Protein AF-A0A5B7GLJ3-F1 (afdb_monomer_lite)

Sequence (122 aa):
MVPILTSTVIECQRAGLKNSSFSFAAMLMRPETRGQIDERYKKKIEAIVRKPQKSEEEEKRSPCPFCSTAIEETSLECAQCQSSLPYCIATALQCVGNLCLPVRILWCNTKYNWRDFVIEML

InterPro domains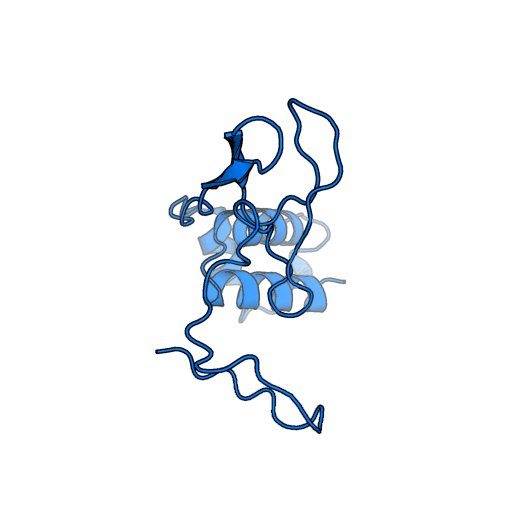:
  IPR040379 WD repeat-containing protein 19/dyf-2 [PTHR14920] (2-98)

Organism: Portunus trituberculatus (NCBI:txid210409)

Structure (mmCIF, N/CA/C/O backbone):
data_AF-A0A5B7GLJ3-F1
#
_entry.id   AF-A0A5B7GLJ3-F1
#
loop_
_atom_site.group_PDB
_atom_site.id
_atom_site.type_symbol
_atom_site.label_atom_id
_atom_site.label_alt_id
_atom_site.label_comp_id
_atom_site.label_asym_id
_atom_site.label_entity_id
_atom_site.label_seq_id
_atom_site.pdbx_PDB_ins_code
_atom_site.Cartn_x
_atom_site.Cartn_y
_atom_site.Cartn_z
_atom_site.occupancy
_atom_site.B_iso_or_equiv
_atom_site.auth_seq_id
_atom_site.auth_comp_id
_atom_site.auth_asym_id
_atom_site.auth_atom_id
_atom_site.pdbx_PDB_model_num
ATOM 1 N N . MET A 1 1 ? -12.412 11.212 8.488 1.00 77.50 1 MET A N 1
ATOM 2 C CA . MET A 1 1 ? -11.196 10.533 7.972 1.00 77.50 1 MET A CA 1
ATOM 3 C C . MET A 1 1 ? -11.108 9.060 8.382 1.00 77.50 1 MET A C 1
ATOM 5 O O . MET A 1 1 ? -10.838 8.239 7.518 1.00 77.50 1 MET A O 1
ATOM 9 N N . VAL A 1 2 ? -11.392 8.697 9.641 1.00 87.31 2 VAL A N 1
ATOM 10 C CA . VAL A 1 2 ? -11.381 7.301 10.145 1.00 87.31 2 VAL A CA 1
ATOM 11 C C . VAL A 1 2 ? -12.151 6.273 9.286 1.00 87.31 2 VAL A C 1
ATOM 13 O O . VAL A 1 2 ? -11.573 5.222 9.000 1.00 87.31 2 VAL A O 1
ATOM 16 N N . PRO A 1 3 ? -13.389 6.528 8.806 1.00 88.31 3 PRO A N 1
ATOM 17 C CA . PRO A 1 3 ? -14.104 5.544 7.983 1.00 88.31 3 PRO A CA 1
ATOM 18 C C . PRO A 1 3 ? -13.425 5.279 6.631 1.00 88.31 3 PRO A C 1
ATOM 20 O O . PRO A 1 3 ? -13.393 4.135 6.187 1.00 88.31 3 PRO A O 1
ATOM 23 N N . ILE A 1 4 ? -12.814 6.303 6.022 1.00 92.38 4 ILE A N 1
ATOM 24 C CA . ILE A 1 4 ? -12.090 6.179 4.747 1.00 92.38 4 ILE A CA 1
ATOM 25 C C . ILE A 1 4 ? -10.876 5.270 4.941 1.00 92.38 4 ILE A C 1
ATOM 27 O O . ILE A 1 4 ? -10.760 4.254 4.267 1.00 92.38 4 ILE A O 1
ATOM 31 N N . LEU A 1 5 ? -10.034 5.564 5.936 1.00 90.44 5 LEU A N 1
ATOM 32 C CA . LEU A 1 5 ? -8.860 4.743 6.243 1.00 90.44 5 LEU A CA 1
ATOM 33 C C . LEU A 1 5 ? -9.241 3.301 6.605 1.00 90.44 5 LEU A C 1
ATOM 35 O O . LEU A 1 5 ? -8.538 2.366 6.231 1.00 90.44 5 LEU A O 1
ATOM 39 N N . THR A 1 6 ? -10.368 3.105 7.294 1.00 91.25 6 THR A N 1
ATOM 40 C CA . THR A 1 6 ? -10.869 1.763 7.627 1.00 91.25 6 THR A CA 1
ATOM 41 C C . THR A 1 6 ? -11.231 0.988 6.360 1.00 91.25 6 THR A C 1
ATOM 43 O O . THR A 1 6 ? -10.822 -0.164 6.222 1.00 91.25 6 THR A O 1
ATOM 46 N N . SER A 1 7 ? -11.935 1.616 5.409 1.00 91.69 7 SER A N 1
ATOM 47 C CA . SER A 1 7 ? -12.198 0.997 4.104 1.00 91.69 7 SER A CA 1
ATOM 48 C C . SER A 1 7 ? -10.914 0.733 3.319 1.00 91.69 7 SER A C 1
ATOM 50 O O . SER A 1 7 ? -10.765 -0.354 2.775 1.00 91.69 7 SER A O 1
ATOM 52 N N . THR A 1 8 ? -9.944 1.653 3.344 1.00 93.19 8 THR A N 1
ATOM 53 C CA . THR A 1 8 ? -8.649 1.475 2.674 1.00 93.19 8 THR A CA 1
ATOM 54 C C . THR A 1 8 ? -7.909 0.251 3.203 1.00 93.19 8 THR A C 1
ATOM 56 O O . THR A 1 8 ? -7.471 -0.574 2.413 1.00 93.19 8 THR A O 1
ATOM 59 N N . VAL A 1 9 ? -7.822 0.071 4.526 1.00 92.56 9 VAL A N 1
ATOM 60 C CA . VAL A 1 9 ? -7.170 -1.110 5.123 1.00 92.56 9 VAL A CA 1
ATOM 61 C C . VAL A 1 9 ? -7.873 -2.404 4.705 1.00 92.56 9 VAL A C 1
ATOM 63 O O . VAL A 1 9 ? -7.210 -3.398 4.414 1.00 92.56 9 VAL A O 1
ATOM 66 N N . ILE A 1 10 ? -9.208 -2.403 4.646 1.00 91.31 10 ILE A N 1
ATOM 67 C CA . ILE A 1 10 ? -9.986 -3.574 4.218 1.00 91.31 10 ILE A CA 1
ATOM 68 C C . ILE A 1 10 ? -9.706 -3.908 2.750 1.00 91.31 10 ILE A C 1
ATOM 70 O O . ILE A 1 10 ? -9.455 -5.073 2.439 1.00 91.31 10 ILE A O 1
ATOM 74 N N . GLU A 1 11 ? -9.713 -2.912 1.865 1.00 92.50 11 GLU A N 1
ATOM 75 C CA . GLU A 1 11 ? -9.460 -3.121 0.438 1.00 92.50 11 GLU A CA 1
ATOM 76 C C . GLU A 1 11 ? -8.000 -3.498 0.157 1.00 92.50 11 GLU A C 1
ATOM 78 O O . GLU A 1 11 ? -7.759 -4.451 -0.578 1.00 92.50 11 GLU A O 1
ATOM 83 N N . CYS A 1 12 ? -7.018 -2.872 0.814 1.00 90.38 12 CYS A N 1
ATOM 84 C CA . CYS A 1 12 ? -5.612 -3.281 0.708 1.00 90.38 12 CYS A CA 1
ATOM 85 C C . CYS A 1 12 ? -5.411 -4.734 1.157 1.00 90.38 12 CYS A C 1
ATOM 87 O O . CYS A 1 12 ? -4.680 -5.488 0.518 1.00 90.38 12 CYS A O 1
ATOM 89 N N . GLN A 1 13 ? -6.095 -5.159 2.225 1.00 89.12 13 GLN A N 1
ATOM 90 C CA . GLN A 1 13 ? -6.030 -6.542 2.692 1.00 89.12 13 GLN A CA 1
ATOM 91 C C . GLN A 1 13 ? -6.651 -7.529 1.693 1.00 89.12 13 GLN A C 1
ATOM 93 O O . GLN A 1 13 ? -6.145 -8.641 1.553 1.00 89.12 13 GLN A O 1
ATOM 98 N N . ARG A 1 14 ? -7.734 -7.138 1.007 1.00 87.88 14 ARG A N 1
ATOM 99 C CA . ARG A 1 14 ? -8.373 -7.937 -0.054 1.00 87.88 14 ARG A CA 1
ATOM 100 C C . ARG A 1 14 ? -7.506 -8.027 -1.306 1.00 87.88 14 ARG A C 1
ATOM 102 O O . ARG A 1 14 ? -7.410 -9.102 -1.882 1.00 87.88 14 ARG A O 1
ATOM 109 N N . ALA A 1 15 ? -6.856 -6.927 -1.679 1.00 86.38 15 ALA A N 1
ATOM 110 C CA . ALA A 1 15 ? -5.963 -6.834 -2.831 1.00 86.38 15 ALA A CA 1
ATOM 111 C C . ALA A 1 15 ? -4.585 -7.486 -2.603 1.00 86.38 15 ALA A C 1
ATOM 113 O O . ALA A 1 15 ? -3.790 -7.567 -3.530 1.00 86.38 15 ALA A O 1
ATOM 114 N N . GLY A 1 16 ? -4.272 -7.931 -1.380 1.00 85.00 16 GLY A N 1
ATOM 115 C CA . GLY A 1 16 ? -2.978 -8.541 -1.057 1.00 85.00 16 GLY A CA 1
ATOM 116 C C . GLY A 1 16 ? -1.836 -7.547 -0.800 1.00 85.00 16 GLY A C 1
ATOM 117 O O . GLY A 1 16 ? -0.717 -7.982 -0.533 1.00 85.00 16 GLY A O 1
ATOM 118 N N . LEU A 1 17 ? -2.121 -6.240 -0.781 1.00 84.88 17 LEU A N 1
ATOM 119 C CA . LEU A 1 17 ? -1.181 -5.145 -0.493 1.00 84.88 17 LEU A CA 1
ATOM 120 C C . LEU A 1 17 ? -0.953 -4.994 1.024 1.00 84.88 17 LEU A C 1
ATOM 122 O O . LEU A 1 17 ? -1.467 -4.082 1.686 1.00 84.88 17 LEU A O 1
ATOM 126 N N . LYS A 1 18 ? -0.246 -5.959 1.617 1.00 87.38 18 LYS A N 1
ATOM 127 C CA . LYS A 1 18 ? -0.085 -6.117 3.074 1.00 87.38 18 LYS A CA 1
ATOM 128 C C . LYS A 1 18 ? 0.798 -5.050 3.742 1.00 87.38 18 LYS A C 1
ATOM 130 O O . LYS A 1 18 ? 0.502 -4.654 4.870 1.00 87.38 18 LYS A O 1
ATOM 135 N N . ASN A 1 19 ? 1.848 -4.566 3.088 1.00 87.31 19 ASN A N 1
ATOM 136 C CA . ASN A 1 19 ? 2.702 -3.473 3.558 1.00 87.31 19 ASN A CA 1
ATOM 137 C C . ASN A 1 19 ? 1.939 -2.143 3.531 1.00 87.31 19 ASN A C 1
ATOM 139 O O . ASN A 1 19 ? 1.961 -1.412 4.526 1.00 87.31 19 ASN A O 1
ATOM 143 N N . SER A 1 20 ? 1.202 -1.845 2.453 1.00 88.19 20 SER A N 1
ATOM 144 C CA . SER A 1 20 ? 0.342 -0.650 2.415 1.00 88.19 20 SER A CA 1
ATOM 145 C C . SER A 1 20 ? -0.742 -0.721 3.495 1.00 88.19 20 SER A C 1
ATOM 147 O O . SER A 1 20 ? -0.921 0.229 4.260 1.00 88.19 20 SER A O 1
ATOM 149 N N . SER A 1 21 ? -1.403 -1.879 3.625 1.00 91.12 21 SER A N 1
ATOM 150 C CA . SER A 1 21 ? -2.394 -2.156 4.676 1.00 91.12 21 SER A CA 1
ATOM 151 C C . SER A 1 21 ? -1.832 -1.894 6.078 1.00 91.12 21 SER A C 1
ATOM 153 O O . SER A 1 21 ? -2.471 -1.217 6.885 1.00 91.12 21 SER A O 1
ATOM 155 N N . PHE A 1 22 ? -0.605 -2.348 6.359 1.00 92.44 22 PHE A N 1
ATOM 156 C CA . PHE A 1 22 ? 0.069 -2.114 7.636 1.00 92.44 22 PHE A CA 1
ATOM 157 C C . PHE A 1 22 ? 0.300 -0.625 7.922 1.00 92.44 22 PHE A C 1
ATOM 159 O O . PHE A 1 22 ? 0.025 -0.176 9.034 1.00 92.44 22 PHE A O 1
ATOM 166 N N . SER A 1 23 ? 0.760 0.150 6.935 1.00 91.62 23 SER A N 1
ATOM 167 C CA . SER A 1 23 ? 1.007 1.590 7.099 1.00 91.62 23 SER A CA 1
ATOM 168 C C . SER A 1 23 ? -0.268 2.344 7.499 1.00 91.62 23 SER A C 1
ATOM 170 O O . SER A 1 23 ? -0.292 3.083 8.490 1.00 91.62 23 SER A O 1
ATOM 172 N N . PHE A 1 24 ? -1.375 2.087 6.793 1.00 92.56 24 PHE A N 1
ATOM 173 C CA . PHE A 1 24 ? -2.669 2.698 7.106 1.00 92.56 24 PHE A CA 1
ATOM 174 C C . PHE A 1 24 ? -3.253 2.187 8.431 1.00 92.56 24 PHE A C 1
ATOM 176 O O . PHE A 1 24 ? -3.797 2.971 9.213 1.00 92.56 24 PHE A O 1
ATOM 183 N N . ALA A 1 25 ? -3.093 0.898 8.737 1.00 92.81 25 ALA A N 1
ATOM 184 C CA . ALA A 1 25 ? -3.514 0.316 10.009 1.00 92.81 25 ALA A CA 1
ATOM 185 C C . ALA A 1 25 ? -2.747 0.921 11.199 1.00 92.81 25 ALA A C 1
ATOM 187 O O . ALA A 1 25 ? -3.348 1.239 12.226 1.00 92.81 25 ALA A O 1
ATOM 188 N N . ALA A 1 26 ? -1.441 1.159 11.058 1.00 92.00 26 ALA A N 1
ATOM 189 C CA . ALA A 1 26 ? -0.629 1.821 12.075 1.00 92.00 26 ALA A CA 1
ATOM 190 C C . ALA A 1 26 ? -1.077 3.275 12.312 1.00 92.00 26 ALA A C 1
ATOM 192 O O . ALA A 1 26 ? -1.097 3.736 13.453 1.00 92.00 26 ALA A O 1
ATOM 193 N N . MET A 1 27 ? -1.502 3.986 11.260 1.00 91.81 27 MET A N 1
ATOM 194 C CA . MET A 1 27 ? -2.076 5.332 11.378 1.00 91.81 27 MET A CA 1
ATOM 195 C C . MET A 1 27 ? -3.409 5.339 12.144 1.00 91.81 27 MET A C 1
ATOM 197 O O . MET A 1 27 ? -3.664 6.245 12.937 1.00 91.81 27 MET A O 1
ATOM 201 N N . LEU A 1 28 ? -4.245 4.318 11.946 1.00 91.94 28 LEU A N 1
ATOM 202 C CA . LEU A 1 28 ? -5.513 4.149 12.665 1.00 91.94 28 LEU A CA 1
ATOM 203 C C . LEU A 1 28 ? -5.330 3.769 14.142 1.00 91.94 28 LEU A C 1
ATOM 205 O O . LEU A 1 28 ? -6.174 4.091 14.971 1.00 91.94 28 LEU A O 1
ATOM 209 N N . MET A 1 29 ? -4.228 3.108 14.493 1.00 91.00 29 MET A N 1
ATOM 210 C CA . MET A 1 29 ? -3.953 2.674 15.869 1.00 91.00 29 MET A CA 1
ATOM 211 C C . MET A 1 29 ? -3.355 3.769 16.767 1.00 91.00 29 MET A C 1
ATOM 213 O O . MET A 1 29 ? -3.084 3.511 17.944 1.00 91.00 29 MET A O 1
ATOM 217 N N . ARG A 1 30 ? -3.181 4.988 16.241 1.00 91.25 30 ARG A N 1
ATOM 218 C CA . ARG A 1 30 ? -2.757 6.166 17.009 1.00 91.25 30 ARG A CA 1
ATOM 219 C C . ARG A 1 30 ? -3.789 6.529 18.084 1.00 91.25 30 ARG A C 1
ATOM 221 O O . ARG A 1 30 ? -4.985 6.302 17.887 1.00 91.25 30 ARG A O 1
ATOM 228 N N . PRO A 1 31 ? -3.363 7.108 19.220 1.00 88.75 31 PRO A N 1
ATOM 229 C CA . PRO A 1 31 ? -4.264 7.411 20.332 1.00 88.75 31 PRO A CA 1
ATOM 230 C C . PRO A 1 31 ? -5.407 8.362 19.944 1.00 88.75 31 PRO A C 1
ATOM 232 O O . PRO A 1 31 ? -6.497 8.232 20.492 1.00 88.75 31 PRO A O 1
ATOM 235 N N . GLU A 1 32 ? -5.204 9.255 18.967 1.00 90.06 32 GLU A N 1
ATOM 236 C CA . GLU A 1 32 ? -6.246 10.193 18.521 1.00 90.06 32 GLU A CA 1
ATOM 237 C C . GLU A 1 32 ? -7.399 9.508 17.760 1.00 90.06 32 GLU A C 1
ATOM 239 O O . GLU A 1 32 ? -8.558 9.923 17.847 1.00 90.06 32 GLU A O 1
ATOM 244 N N . THR A 1 33 ? -7.092 8.459 16.991 1.00 86.25 33 THR A N 1
ATOM 245 C CA . THR A 1 33 ? -8.017 7.827 16.034 1.00 86.25 33 THR A CA 1
ATOM 246 C C . THR A 1 33 ? -8.551 6.480 16.515 1.00 86.25 33 THR A C 1
ATOM 248 O O . THR A 1 33 ? -9.660 6.098 16.140 1.00 86.25 33 THR A O 1
ATOM 251 N N . ARG A 1 34 ? -7.834 5.789 17.408 1.00 86.56 34 ARG A N 1
ATOM 252 C CA . ARG A 1 34 ? -8.167 4.437 17.889 1.00 86.56 34 ARG A CA 1
ATOM 253 C C . ARG A 1 34 ? -9.547 4.314 18.544 1.00 86.56 34 ARG A C 1
ATOM 255 O O . ARG A 1 34 ? -10.171 3.259 18.447 1.00 86.56 34 ARG A O 1
ATOM 262 N N . GLY A 1 35 ? -10.021 5.363 19.220 1.00 88.19 35 GLY A N 1
ATOM 263 C CA . GLY A 1 35 ? -11.335 5.384 19.879 1.00 88.19 35 GLY A CA 1
ATOM 264 C C . GLY A 1 35 ? -12.521 5.548 18.923 1.00 88.19 35 GLY A C 1
ATOM 265 O O . GLY A 1 35 ? -13.647 5.241 19.291 1.00 88.19 35 GLY A O 1
ATOM 266 N N . GLN A 1 36 ? -12.270 6.002 17.695 1.00 89.25 36 GLN A N 1
ATOM 267 C CA . GLN A 1 36 ? -13.299 6.277 16.686 1.00 89.25 36 GLN A CA 1
ATOM 268 C C . GLN A 1 36 ? -13.533 5.085 15.741 1.00 89.25 36 GLN A C 1
ATOM 270 O O . GLN A 1 36 ? -14.363 5.161 14.836 1.00 89.25 36 GLN A O 1
ATOM 275 N N . ILE A 1 37 ? -12.774 3.997 15.911 1.00 90.56 37 ILE A N 1
ATOM 276 C CA . ILE A 1 37 ? -12.883 2.783 15.101 1.00 90.56 37 ILE A CA 1
ATOM 277 C C . ILE A 1 37 ? -13.977 1.896 15.687 1.00 90.56 37 ILE A C 1
ATOM 279 O O . ILE A 1 37 ? -13.949 1.568 16.873 1.00 90.56 37 ILE A O 1
ATOM 283 N N . ASP A 1 38 ? -14.887 1.446 14.829 1.00 89.50 38 ASP A N 1
ATOM 284 C CA . ASP A 1 38 ? -15.907 0.465 15.188 1.00 89.50 38 ASP A CA 1
ATOM 285 C C . ASP A 1 38 ? -15.266 -0.842 15.699 1.00 89.50 38 ASP A C 1
ATOM 287 O O . ASP A 1 38 ? -14.335 -1.399 15.097 1.00 89.50 38 ASP A O 1
ATOM 291 N N . GLU A 1 39 ? -15.790 -1.352 16.812 1.00 89.69 39 GLU A N 1
ATOM 292 C CA . GLU A 1 39 ? -15.329 -2.559 17.501 1.00 89.69 39 GLU A CA 1
ATOM 293 C C . GLU A 1 39 ? -15.254 -3.786 16.572 1.00 89.69 39 GLU A C 1
ATOM 295 O O . GLU A 1 39 ? -14.381 -4.647 16.734 1.00 89.69 39 GLU A O 1
ATOM 300 N N . ARG A 1 40 ? -16.114 -3.831 15.542 1.00 89.06 40 ARG A N 1
ATOM 301 C CA . ARG A 1 40 ? -16.145 -4.872 14.506 1.00 89.06 40 ARG A CA 1
ATOM 302 C C . ARG A 1 40 ? -14.832 -4.977 13.730 1.00 89.06 40 ARG A C 1
ATOM 304 O O . ARG A 1 40 ? -14.407 -6.084 13.389 1.00 89.06 40 ARG A O 1
ATOM 311 N N . TYR A 1 41 ? -14.205 -3.843 13.416 1.00 89.50 41 TYR A N 1
ATOM 312 C CA . TYR A 1 41 ? -12.979 -3.786 12.611 1.00 89.50 41 TYR A CA 1
ATOM 313 C C . TYR A 1 41 ? -11.730 -3.629 13.467 1.00 89.50 41 TYR A C 1
ATOM 315 O O . TYR A 1 41 ? -10.665 -4.103 13.071 1.00 89.50 41 TYR A O 1
ATOM 323 N N . LYS A 1 42 ? -11.873 -3.047 14.662 1.00 90.62 42 LYS A N 1
ATOM 324 C CA . LYS A 1 42 ? -10.787 -2.783 15.606 1.00 90.62 42 LYS A CA 1
ATOM 325 C C . LYS A 1 42 ? -9.882 -3.997 15.788 1.00 90.62 42 LYS A C 1
ATOM 327 O O . LYS A 1 42 ? -8.726 -3.934 15.389 1.00 90.62 42 LYS A O 1
ATOM 332 N N . LYS A 1 43 ? -10.419 -5.141 16.235 1.00 91.25 43 LYS A N 1
ATOM 333 C CA . LYS A 1 43 ? -9.640 -6.380 16.467 1.00 91.25 43 LYS A CA 1
ATOM 334 C C . LYS A 1 43 ? -8.857 -6.858 15.237 1.00 91.25 43 LYS A C 1
ATOM 336 O O . LYS A 1 43 ? -7.745 -7.361 15.380 1.00 91.25 43 LYS A O 1
ATOM 341 N N . LYS A 1 44 ? -9.423 -6.707 14.033 1.00 90.06 44 LYS A N 1
ATOM 342 C CA . LYS A 1 44 ? -8.756 -7.098 12.780 1.00 90.06 44 LYS A CA 1
ATOM 343 C C . LYS A 1 44 ? -7.582 -6.171 12.472 1.00 90.06 44 LYS A 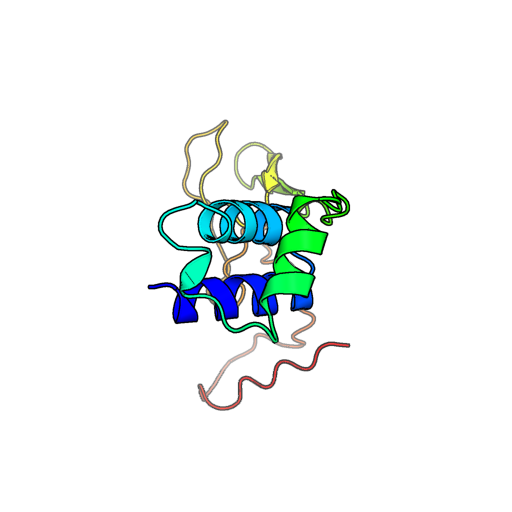C 1
ATOM 345 O O . LYS A 1 44 ? -6.507 -6.653 12.137 1.00 90.06 44 LYS A O 1
ATOM 350 N N . ILE A 1 45 ? -7.776 -4.866 12.642 1.00 92.25 45 ILE A N 1
ATOM 351 C CA . ILE A 1 45 ? -6.735 -3.852 12.440 1.00 92.25 45 ILE A CA 1
ATOM 352 C C . ILE A 1 45 ? -5.612 -4.029 13.474 1.00 92.25 45 ILE A C 1
ATOM 354 O O . ILE A 1 45 ? -4.441 -4.011 13.101 1.00 92.25 45 ILE A O 1
ATOM 358 N N . GLU A 1 46 ? -5.936 -4.305 14.746 1.00 91.81 46 GLU A N 1
ATOM 359 C CA . GLU A 1 46 ? -4.906 -4.569 15.766 1.00 91.81 46 GLU A CA 1
ATOM 360 C C . GLU A 1 46 ? -4.067 -5.807 15.417 1.00 91.81 46 GLU A C 1
ATOM 362 O O . GLU A 1 46 ? -2.848 -5.801 15.593 1.00 91.81 46 GLU A O 1
ATOM 367 N N . ALA A 1 47 ? -4.698 -6.859 14.885 1.00 91.00 47 ALA A N 1
ATOM 368 C CA . ALA A 1 47 ? -3.999 -8.068 14.461 1.00 91.00 47 ALA A CA 1
ATOM 369 C C . ALA A 1 47 ? -3.028 -7.808 13.295 1.00 91.00 47 ALA A C 1
ATOM 371 O O . ALA A 1 47 ? -1.919 -8.343 13.314 1.00 91.00 47 ALA A O 1
ATOM 372 N N . ILE A 1 48 ? -3.411 -6.963 12.327 1.00 89.81 48 ILE A N 1
ATOM 373 C CA . ILE A 1 48 ? -2.557 -6.564 11.192 1.00 89.81 48 ILE A CA 1
ATOM 374 C C . ILE A 1 48 ? -1.302 -5.838 11.692 1.00 89.81 48 ILE A C 1
ATOM 376 O O . ILE A 1 48 ? -0.193 -6.184 11.291 1.00 89.81 48 ILE A O 1
ATOM 380 N N . VAL A 1 49 ? -1.458 -4.876 12.609 1.00 90.69 49 VAL A N 1
ATOM 381 C CA . VAL A 1 49 ? -0.319 -4.119 13.160 1.00 90.69 49 VAL A CA 1
ATOM 382 C C . VAL A 1 49 ? 0.566 -4.998 14.045 1.00 90.69 49 VAL A C 1
ATOM 384 O O . VAL A 1 49 ? 1.788 -4.884 14.012 1.00 90.69 49 VAL A O 1
ATOM 387 N N . ARG A 1 50 ? -0.030 -5.904 14.829 1.00 89.44 50 ARG A N 1
ATOM 388 C CA . ARG A 1 50 ? 0.716 -6.792 15.732 1.00 89.44 50 ARG A CA 1
ATOM 389 C C . ARG A 1 50 ? 1.513 -7.863 14.986 1.00 89.44 50 ARG A C 1
ATOM 391 O O . ARG A 1 50 ? 2.571 -8.266 15.464 1.00 89.44 50 ARG A O 1
ATOM 398 N N . LYS A 1 51 ? 1.003 -8.359 13.856 1.00 87.31 51 LYS A N 1
ATOM 399 C CA . LYS A 1 51 ? 1.663 -9.387 13.044 1.00 87.31 51 LYS A CA 1
ATOM 400 C C . LYS A 1 51 ? 1.689 -8.961 11.571 1.00 87.31 51 LYS A C 1
ATOM 402 O O . LYS A 1 51 ? 0.893 -9.477 10.783 1.00 87.31 51 LYS A O 1
ATOM 407 N N . PRO A 1 52 ? 2.602 -8.047 11.194 1.00 80.44 52 PRO A N 1
ATOM 408 C CA . PRO A 1 52 ? 2.733 -7.614 9.812 1.00 80.44 52 PRO A CA 1
ATOM 409 C C . PRO A 1 52 ? 3.136 -8.799 8.932 1.00 80.44 52 PRO A C 1
ATOM 411 O O . PRO A 1 52 ? 4.114 -9.500 9.199 1.00 80.44 52 PRO A O 1
ATOM 414 N N . GLN A 1 53 ? 2.356 -9.034 7.884 1.00 73.31 53 GLN A N 1
ATOM 415 C CA . GLN A 1 53 ? 2.630 -10.056 6.881 1.00 73.31 53 GLN A CA 1
ATOM 416 C C . GLN A 1 53 ? 3.435 -9.398 5.758 1.00 73.31 53 GLN A C 1
ATOM 418 O O . GLN A 1 53 ? 2.873 -8.635 4.987 1.00 73.31 53 GLN A O 1
ATOM 423 N N . LYS A 1 54 ? 4.738 -9.678 5.653 1.00 69.50 54 LYS A N 1
ATOM 424 C CA . LYS A 1 54 ? 5.616 -9.070 4.629 1.00 69.50 54 LYS A CA 1
ATOM 425 C C . LYS A 1 54 ? 5.536 -9.726 3.240 1.00 69.50 54 LYS A C 1
ATOM 427 O O . LYS A 1 54 ? 6.364 -9.441 2.389 1.00 69.50 54 LYS A O 1
ATOM 432 N N . SER A 1 55 ? 4.588 -10.633 3.007 1.00 66.62 55 SER A N 1
ATOM 433 C CA . SER A 1 55 ? 4.459 -11.369 1.741 1.00 66.62 55 SER A CA 1
ATOM 434 C C . SER A 1 55 ? 3.668 -10.590 0.688 1.00 66.62 55 SER A C 1
ATOM 436 O O . SER A 1 55 ? 2.635 -11.073 0.219 1.00 66.62 55 SER A O 1
ATOM 438 N N . GLU A 1 56 ? 4.109 -9.373 0.378 1.00 68.12 56 GLU A N 1
ATOM 439 C CA . GLU A 1 56 ? 3.696 -8.702 -0.858 1.00 68.12 56 GLU A CA 1
ATOM 440 C C . GLU A 1 56 ? 4.458 -9.317 -2.032 1.00 68.12 56 GLU A C 1
ATOM 442 O O . GLU A 1 56 ? 5.646 -9.620 -1.910 1.00 68.12 56 GLU A O 1
ATOM 447 N N . GLU A 1 57 ? 3.758 -9.555 -3.138 1.00 68.19 57 GLU A N 1
ATOM 448 C CA . GLU A 1 57 ? 4.399 -9.962 -4.385 1.00 68.19 57 GLU A CA 1
ATOM 449 C C . GLU A 1 57 ? 5.238 -8.790 -4.893 1.00 68.19 57 GLU A C 1
ATOM 451 O O . GLU A 1 57 ? 4.744 -7.668 -4.995 1.00 68.19 57 GLU A O 1
ATOM 456 N N . GLU A 1 58 ? 6.520 -9.042 -5.161 1.00 67.06 58 GLU A N 1
ATOM 457 C CA . GLU A 1 58 ? 7.394 -8.028 -5.742 1.00 67.06 58 GLU A CA 1
ATOM 458 C C . GLU A 1 58 ? 6.868 -7.644 -7.126 1.00 67.06 58 GLU A C 1
ATOM 460 O O . GLU A 1 58 ? 6.558 -8.511 -7.951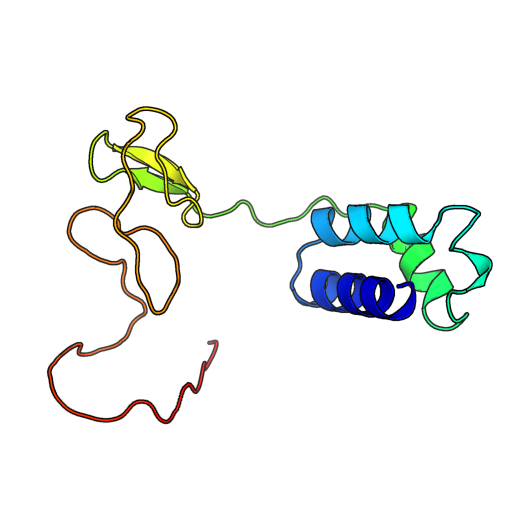 1.00 67.06 58 GLU A O 1
ATOM 465 N N . GLU A 1 59 ? 6.759 -6.337 -7.372 1.00 70.56 59 GLU A N 1
ATOM 466 C CA . GLU A 1 59 ? 6.303 -5.830 -8.659 1.00 70.56 59 GLU A CA 1
ATOM 467 C C . GLU A 1 59 ? 7.189 -6.365 -9.786 1.00 70.56 59 GLU A C 1
ATOM 469 O O . GLU A 1 59 ? 8.422 -6.408 -9.691 1.00 70.56 59 GLU A O 1
ATOM 474 N N . LYS A 1 60 ? 6.544 -6.782 -10.878 1.00 75.94 60 LYS A N 1
ATOM 475 C CA . LYS A 1 60 ? 7.250 -7.276 -12.055 1.00 75.94 60 LYS A CA 1
ATOM 476 C C . LYS A 1 60 ? 8.139 -6.164 -12.596 1.00 75.94 60 LYS A C 1
ATOM 478 O O . LYS A 1 60 ? 7.723 -5.013 -12.740 1.00 75.94 60 LYS A O 1
ATOM 483 N N . ARG A 1 61 ? 9.383 -6.530 -12.896 1.00 82.25 61 ARG A N 1
ATOM 484 C CA . ARG A 1 61 ? 10.361 -5.625 -13.491 1.00 82.25 61 ARG A CA 1
ATOM 485 C C . ARG A 1 61 ? 10.525 -5.944 -14.959 1.00 82.25 61 ARG A C 1
ATOM 487 O O . ARG A 1 61 ? 10.760 -7.093 -15.330 1.00 82.25 61 ARG A O 1
ATOM 494 N N . SER A 1 62 ? 10.455 -4.911 -15.780 1.00 81.06 62 SER A N 1
ATOM 495 C CA . SER A 1 62 ? 10.639 -4.998 -17.218 1.00 81.06 62 SER A CA 1
ATOM 496 C C . SER A 1 62 ? 11.723 -4.024 -17.696 1.00 81.06 62 SER A C 1
ATOM 498 O O . SER A 1 62 ? 12.018 -3.028 -17.028 1.00 81.06 62 SER A O 1
ATOM 500 N N . PRO A 1 63 ? 12.420 -4.340 -18.802 1.00 85.50 63 PRO A N 1
ATOM 501 C CA . PRO A 1 63 ? 13.562 -3.551 -19.239 1.00 85.50 63 PRO A CA 1
ATOM 502 C C . PRO A 1 63 ? 13.125 -2.238 -19.897 1.00 85.50 63 PRO A C 1
ATOM 504 O O . PRO A 1 63 ? 12.209 -2.204 -20.716 1.00 85.50 63 PRO A O 1
ATOM 507 N N . CYS A 1 64 ? 13.846 -1.166 -19.577 1.00 83.94 64 CYS A N 1
ATOM 508 C CA . CYS A 1 64 ? 13.659 0.161 -20.149 1.00 83.94 64 CYS A CA 1
ATOM 509 C C . CYS A 1 64 ? 13.838 0.163 -21.678 1.00 83.94 64 CYS A C 1
ATOM 511 O O . CYS A 1 64 ? 14.861 -0.336 -22.157 1.00 83.94 64 CYS A O 1
ATOM 513 N N . PRO A 1 65 ? 12.964 0.831 -22.452 1.00 81.31 65 PRO A N 1
ATOM 514 C CA . PRO A 1 65 ? 13.114 0.945 -23.904 1.00 81.31 65 PRO A CA 1
ATOM 515 C C . PRO A 1 65 ? 14.357 1.731 -24.359 1.00 81.31 65 PRO A C 1
ATOM 517 O O . PRO A 1 65 ? 14.795 1.554 -25.491 1.00 81.31 65 PRO A O 1
ATOM 520 N N . PHE A 1 66 ? 14.938 2.584 -23.505 1.00 84.31 66 PHE A N 1
ATOM 521 C CA . PHE A 1 66 ? 16.082 3.433 -23.869 1.00 84.31 66 PHE A CA 1
ATOM 522 C C . PHE A 1 66 ? 17.428 2.869 -23.411 1.00 84.31 66 PHE A C 1
ATOM 524 O O . PHE A 1 66 ? 18.396 2.883 -24.165 1.00 84.31 66 PHE A O 1
ATOM 531 N N . CYS A 1 67 ? 17.504 2.384 -22.168 1.00 87.06 67 CYS A N 1
ATOM 532 C CA . CYS A 1 67 ? 18.761 1.940 -21.558 1.00 87.06 67 CYS A CA 1
ATOM 533 C C . CYS A 1 67 ? 18.765 0.463 -21.140 1.00 87.06 67 CYS A C 1
ATOM 535 O O . CYS A 1 67 ? 19.745 0.006 -20.563 1.00 87.06 67 CYS A O 1
ATOM 537 N N . SER A 1 68 ? 17.684 -0.287 -21.398 1.00 82.62 68 SER A N 1
ATOM 538 C CA . SER A 1 68 ? 17.516 -1.702 -21.012 1.00 82.62 68 SER A CA 1
ATOM 539 C C . SER A 1 68 ? 17.673 -2.007 -19.513 1.00 82.62 68 SER A C 1
ATOM 541 O O . SER A 1 68 ? 17.747 -3.170 -19.123 1.00 82.62 68 SER A O 1
ATOM 543 N N . THR A 1 69 ? 17.684 -0.985 -18.653 1.00 85.69 69 THR A N 1
ATOM 544 C CA . THR A 1 69 ? 17.710 -1.157 -17.193 1.00 85.69 69 THR A CA 1
ATOM 545 C C . THR A 1 69 ? 16.393 -1.769 -16.725 1.00 85.69 69 THR A C 1
ATOM 547 O O . THR A 1 69 ? 15.337 -1.379 -17.216 1.00 85.69 69 THR A O 1
ATOM 550 N N . ALA A 1 70 ? 16.439 -2.716 -15.788 1.00 85.81 70 ALA A N 1
ATOM 551 C CA . ALA A 1 70 ? 15.237 -3.296 -15.197 1.00 85.81 70 ALA A CA 1
ATOM 552 C C . ALA A 1 70 ? 14.526 -2.259 -14.314 1.00 85.81 70 ALA A C 1
ATOM 554 O O . ALA A 1 70 ? 15.116 -1.738 -13.368 1.00 85.81 70 ALA A O 1
ATOM 555 N N . ILE A 1 71 ? 13.272 -1.967 -14.641 1.00 86.81 71 ILE A N 1
ATOM 556 C CA . ILE A 1 71 ? 12.442 -0.942 -14.007 1.00 86.81 71 ILE A CA 1
ATOM 557 C C . ILE A 1 71 ? 11.092 -1.567 -13.633 1.00 86.81 71 ILE A C 1
ATOM 559 O O . ILE A 1 71 ? 10.648 -2.517 -14.275 1.00 86.81 71 ILE A O 1
ATOM 563 N N . GLU A 1 72 ? 10.454 -1.064 -12.582 1.00 86.25 72 GLU A N 1
ATOM 564 C CA . GLU A 1 72 ? 9.115 -1.484 -12.153 1.00 86.25 72 GLU A CA 1
ATOM 565 C C . GLU A 1 72 ? 8.060 -1.100 -13.199 1.00 86.25 72 GLU A C 1
ATOM 567 O O . GLU A 1 72 ? 8.069 0.020 -13.715 1.00 86.25 72 GLU A O 1
ATOM 572 N N . GLU A 1 73 ? 7.142 -2.019 -13.515 1.00 82.06 73 GLU A N 1
ATOM 573 C CA . GLU A 1 73 ? 6.136 -1.821 -14.571 1.00 82.06 73 GLU A CA 1
ATOM 574 C C . GLU A 1 73 ? 5.231 -0.594 -14.356 1.00 82.06 73 GLU A C 1
ATOM 576 O O . GLU A 1 73 ? 4.727 -0.031 -15.327 1.00 82.06 73 GLU A O 1
ATOM 581 N N . THR A 1 74 ? 5.043 -0.166 -13.106 1.00 83.00 74 THR A N 1
ATOM 582 C CA . THR A 1 74 ? 4.216 0.980 -12.694 1.00 83.00 74 THR A CA 1
ATOM 583 C C . THR A 1 74 ? 4.919 2.333 -12.840 1.00 83.00 74 THR A C 1
ATOM 585 O O . THR A 1 74 ? 4.267 3.379 -12.791 1.00 83.00 74 THR A O 1
ATOM 588 N N . SER A 1 75 ? 6.241 2.347 -13.027 1.00 83.31 75 SER A N 1
ATOM 589 C CA . SER A 1 75 ? 7.014 3.586 -13.098 1.00 83.31 75 SER A CA 1
ATOM 590 C C . SER A 1 75 ? 7.126 4.111 -14.535 1.00 83.31 75 SER A C 1
ATOM 592 O O . SER A 1 75 ? 7.443 3.386 -15.476 1.00 83.31 75 SER A O 1
ATOM 594 N N . LEU A 1 76 ? 6.844 5.406 -14.704 1.00 85.12 76 LEU A N 1
ATOM 595 C CA . LEU A 1 76 ? 6.804 6.092 -16.004 1.00 85.12 76 LEU A CA 1
ATOM 596 C C . LEU A 1 76 ? 8.076 6.886 -16.309 1.00 85.12 76 LEU A C 1
ATOM 598 O O . LEU A 1 76 ? 8.165 7.553 -17.337 1.00 85.12 76 LEU A O 1
ATOM 602 N N . GLU A 1 77 ? 9.059 6.827 -15.421 1.00 87.50 77 GLU A N 1
ATOM 603 C CA . GLU A 1 77 ? 10.323 7.538 -15.544 1.00 87.50 77 GLU A CA 1
ATOM 604 C C . GLU A 1 77 ? 11.459 6.586 -15.203 1.00 87.50 77 GLU A C 1
ATOM 606 O O . GLU A 1 77 ? 11.429 5.881 -14.193 1.00 87.50 77 GLU A O 1
ATOM 611 N N . CYS A 1 78 ? 12.487 6.560 -16.045 1.00 86.25 78 CYS A N 1
ATOM 612 C CA . CYS A 1 78 ? 13.665 5.763 -15.749 1.00 86.25 78 CYS A CA 1
ATOM 613 C C . CYS A 1 78 ? 14.623 6.531 -14.837 1.00 86.25 78 CYS A C 1
ATOM 615 O O . CYS A 1 78 ? 15.146 7.571 -15.227 1.00 86.25 78 CYS A O 1
ATOM 617 N N . ALA A 1 79 ? 14.965 5.962 -13.680 1.00 86.81 79 ALA A N 1
ATOM 618 C CA . ALA A 1 79 ? 15.960 6.543 -12.773 1.00 86.81 79 ALA A CA 1
ATOM 619 C C . ALA A 1 79 ? 17.367 6.683 -13.397 1.00 86.81 79 ALA A C 1
ATOM 621 O O . ALA A 1 79 ? 18.145 7.534 -12.973 1.00 86.81 79 ALA A O 1
ATOM 622 N N . GLN A 1 80 ? 17.693 5.866 -14.405 1.00 86.81 80 GLN A N 1
ATOM 623 C CA . GLN A 1 80 ? 19.024 5.822 -15.016 1.00 86.81 80 GLN A CA 1
ATOM 624 C C . GLN A 1 80 ? 19.184 6.807 -16.179 1.00 86.81 80 GLN A C 1
ATOM 626 O O . GLN A 1 80 ? 20.201 7.489 -16.267 1.00 86.81 80 GLN A O 1
ATOM 631 N N . CYS A 1 81 ? 18.203 6.883 -17.085 1.00 86.81 81 CYS A N 1
ATOM 632 C CA . CYS A 1 81 ? 18.260 7.771 -18.252 1.00 86.81 81 CYS A CA 1
ATOM 633 C C . CYS A 1 81 ? 17.380 9.022 -18.135 1.00 86.81 81 CYS A C 1
ATOM 635 O O . CYS A 1 81 ? 17.428 9.860 -19.029 1.00 86.81 81 CYS A O 1
ATOM 637 N N . GLN A 1 82 ? 16.603 9.155 -17.052 1.00 87.31 82 GLN A N 1
ATOM 638 C CA . GLN A 1 82 ? 15.732 10.303 -16.748 1.00 87.31 82 GLN A CA 1
ATOM 639 C C . GLN A 1 82 ? 14.747 10.657 -17.874 1.00 87.31 82 GLN A C 1
ATOM 641 O O . GLN A 1 82 ? 14.270 11.785 -17.971 1.00 87.31 82 GLN A O 1
ATOM 646 N N . SER A 1 83 ? 14.441 9.693 -18.745 1.00 83.19 83 SER A N 1
ATOM 647 C CA . SER A 1 83 ? 13.473 9.859 -19.822 1.00 83.19 83 SER A CA 1
ATOM 648 C C . SER A 1 83 ? 12.095 9.369 -19.390 1.00 83.19 83 SER A C 1
ATOM 650 O O . SER A 1 83 ? 11.971 8.406 -18.624 1.00 83.19 83 SER A O 1
ATOM 652 N N . SER A 1 84 ? 11.058 10.020 -19.918 1.00 85.75 84 SER A N 1
ATOM 653 C CA . SER A 1 84 ? 9.678 9.566 -19.784 1.00 85.75 84 SER A CA 1
ATOM 654 C C . SER A 1 84 ? 9.453 8.320 -20.639 1.00 85.75 84 SER A C 1
ATOM 656 O O . SER A 1 84 ? 9.823 8.255 -21.816 1.00 85.75 84 SER A O 1
ATOM 658 N N . LEU A 1 85 ? 8.876 7.298 -20.022 1.00 84.06 85 LEU A N 1
ATOM 659 C CA . LEU A 1 85 ? 8.662 5.994 -20.626 1.00 84.06 85 LEU A CA 1
ATOM 660 C C . LEU A 1 85 ? 7.286 5.958 -21.302 1.00 84.06 85 LEU A C 1
ATOM 662 O O . LEU A 1 85 ? 6.300 6.418 -20.720 1.00 84.06 85 LEU A O 1
ATOM 666 N N . PRO A 1 86 ? 7.182 5.419 -22.530 1.00 83.69 86 PRO A N 1
ATOM 667 C CA . PRO A 1 86 ? 5.887 5.166 -23.143 1.00 83.69 86 PRO A CA 1
ATOM 668 C C . PRO A 1 86 ? 5.125 4.113 -22.331 1.00 83.69 86 PRO A C 1
ATOM 670 O O . PRO A 1 86 ? 5.708 3.124 -21.887 1.00 83.69 86 PRO A O 1
ATOM 673 N N . TYR A 1 87 ? 3.818 4.307 -22.167 1.00 82.88 87 TYR A N 1
ATOM 674 C CA . TYR A 1 87 ? 2.963 3.435 -21.362 1.00 82.88 87 TYR A CA 1
ATOM 675 C C . TYR A 1 87 ? 1.621 3.149 -22.037 1.00 82.88 87 TYR A C 1
ATOM 677 O O . TYR A 1 87 ? 1.173 3.875 -22.928 1.00 82.88 87 TYR A O 1
ATOM 685 N N . CYS A 1 88 ? 0.965 2.074 -21.603 1.00 78.50 88 CYS A N 1
ATOM 686 C CA . CYS A 1 88 ? -0.380 1.720 -22.044 1.00 78.50 88 CYS A CA 1
ATOM 687 C C . CYS A 1 88 ? -1.426 2.606 -21.365 1.00 78.50 88 CYS A C 1
ATOM 689 O O . CYS A 1 88 ? -1.520 2.579 -20.143 1.00 78.50 88 CYS A O 1
ATOM 691 N N . ILE A 1 89 ? -2.298 3.295 -22.106 1.00 82.62 89 ILE A N 1
ATOM 692 C CA . ILE A 1 89 ? -3.399 4.046 -21.472 1.00 82.62 89 ILE A CA 1
ATOM 693 C C . ILE A 1 89 ? -4.429 3.135 -20.778 1.00 82.62 89 ILE A C 1
ATOM 695 O O . ILE A 1 89 ? -5.088 3.565 -19.839 1.00 82.62 89 ILE A O 1
ATOM 699 N N . ALA A 1 90 ? -4.566 1.878 -21.218 1.00 80.12 90 ALA A N 1
ATOM 700 C CA . ALA A 1 90 ? -5.521 0.934 -20.635 1.00 80.12 90 ALA A CA 1
ATOM 701 C C . ALA A 1 90 ? -5.002 0.296 -19.336 1.00 80.12 90 ALA A C 1
ATOM 703 O O . ALA A 1 90 ? -5.763 0.153 -18.384 1.00 80.12 90 ALA A O 1
ATOM 704 N N . THR A 1 91 ? -3.718 -0.075 -19.291 1.00 76.88 91 THR A N 1
ATOM 705 C CA . THR A 1 91 ? -3.117 -0.771 -18.136 1.00 76.88 91 THR A CA 1
ATOM 706 C C . THR A 1 91 ? -2.330 0.166 -17.216 1.00 76.88 91 THR A C 1
ATOM 708 O O . THR A 1 91 ? -2.032 -0.206 -16.090 1.00 76.88 91 THR A O 1
ATOM 711 N N . ALA A 1 92 ? -1.969 1.363 -17.692 1.00 80.06 92 ALA A N 1
ATOM 712 C CA . ALA A 1 92 ? -1.050 2.306 -17.043 1.00 80.06 92 ALA A CA 1
ATOM 713 C C .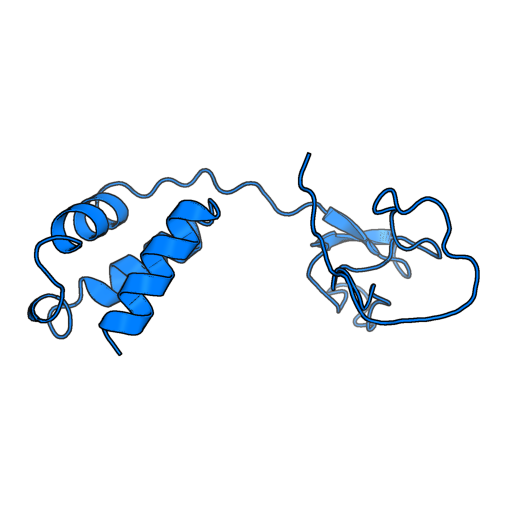 ALA A 1 92 ? 0.358 1.743 -16.746 1.00 80.06 92 ALA A C 1
ATOM 715 O O . ALA A 1 92 ? 1.082 2.303 -15.930 1.00 80.06 92 ALA A O 1
ATOM 716 N N . LEU A 1 93 ? 0.760 0.662 -17.425 1.00 81.75 93 LEU A N 1
ATOM 717 C CA . LEU A 1 93 ? 2.087 0.049 -17.293 1.00 81.75 93 LEU A CA 1
ATOM 718 C C . LEU A 1 93 ? 3.023 0.500 -18.417 1.00 81.75 93 LEU A C 1
ATOM 720 O O . LEU A 1 93 ? 2.562 0.756 -19.538 1.00 81.75 93 LEU A O 1
ATOM 724 N N . GLN A 1 94 ? 4.330 0.543 -18.140 1.00 81.62 94 GLN A N 1
ATOM 725 C CA . GLN A 1 94 ? 5.335 0.856 -19.157 1.00 81.62 94 GLN A CA 1
ATOM 726 C C . GLN A 1 94 ? 5.361 -0.178 -20.295 1.00 81.62 94 GLN A C 1
ATOM 728 O O . GLN A 1 94 ? 5.137 -1.376 -20.108 1.00 81.62 94 GLN A O 1
ATOM 733 N N . CYS A 1 95 ? 5.659 0.295 -21.502 1.00 74.19 95 CYS A N 1
ATOM 734 C CA . CYS A 1 95 ? 5.865 -0.548 -22.672 1.00 74.19 95 CYS A CA 1
ATOM 735 C C . CYS A 1 95 ? 7.281 -1.142 -22.676 1.00 74.19 95 CYS A C 1
ATOM 737 O O . CYS A 1 95 ? 8.257 -0.457 -22.368 1.00 74.19 95 CYS A O 1
ATOM 739 N N . VAL A 1 96 ? 7.406 -2.401 -23.104 1.00 70.19 96 VAL A N 1
ATOM 740 C CA . VAL A 1 96 ? 8.700 -3.083 -23.232 1.00 70.19 96 VAL A CA 1
ATOM 741 C C . VAL A 1 96 ? 9.152 -3.008 -24.688 1.00 70.19 96 VAL A C 1
ATOM 743 O O . VAL A 1 96 ? 8.674 -3.737 -25.558 1.00 70.19 96 VAL A O 1
ATOM 746 N N . GLY A 1 97 ? 10.064 -2.078 -24.977 1.00 66.50 97 GLY A N 1
ATOM 747 C CA . GLY A 1 97 ? 10.447 -1.751 -26.354 1.00 66.50 97 GLY A CA 1
ATOM 748 C C . GLY A 1 97 ? 9.287 -1.122 -27.143 1.00 66.50 97 GLY A C 1
ATOM 749 O O . GLY A 1 97 ? 8.552 -0.294 -26.613 1.00 66.50 97 GLY A O 1
ATOM 750 N N . ASN A 1 98 ? 9.109 -1.522 -28.410 1.00 55.31 98 ASN A N 1
ATOM 751 C CA . ASN A 1 98 ? 7.989 -1.076 -29.262 1.00 55.31 98 ASN A CA 1
ATOM 752 C C . ASN A 1 98 ? 6.690 -1.871 -29.039 1.00 55.31 98 ASN A C 1
ATOM 754 O O . ASN A 1 98 ? 5.678 -1.581 -29.677 1.00 55.31 98 ASN A O 1
ATOM 758 N N . LEU A 1 99 ? 6.713 -2.896 -28.183 1.00 55.38 99 LEU A N 1
ATOM 759 C CA . LEU A 1 99 ? 5.539 -3.695 -27.865 1.00 55.38 99 LEU A CA 1
ATOM 760 C C . LEU A 1 99 ? 5.039 -3.325 -26.471 1.00 55.38 99 LEU A C 1
ATOM 762 O O . LEU A 1 99 ? 5.696 -3.533 -25.453 1.00 55.38 99 LEU A O 1
ATOM 766 N N . CYS A 1 100 ? 3.817 -2.813 -26.429 1.00 56.78 100 CYS A N 1
ATOM 767 C CA . CYS A 1 100 ? 3.026 -2.843 -25.215 1.00 56.78 100 CYS A CA 1
ATOM 768 C C . CYS A 1 100 ? 2.769 -4.327 -24.904 1.00 56.78 100 CYS A C 1
ATOM 770 O O . CYS A 1 100 ? 2.156 -5.010 -25.728 1.00 56.78 100 CYS A O 1
ATOM 772 N N . LEU A 1 101 ? 3.343 -4.862 -23.816 1.00 47.16 101 LEU A N 1
ATOM 773 C CA . LEU A 1 101 ? 3.242 -6.290 -23.495 1.00 47.16 101 LEU A CA 1
ATOM 774 C C . LEU A 1 101 ? 1.774 -6.738 -23.533 1.00 47.16 101 LEU A C 1
ATOM 776 O O . LEU A 1 101 ? 0.881 -5.990 -23.123 1.00 47.16 101 LEU A O 1
ATOM 780 N N . PRO A 1 102 ? 1.509 -7.948 -24.047 1.00 47.97 102 PRO A N 1
ATOM 781 C CA . PRO A 1 102 ? 0.168 -8.353 -24.375 1.00 47.97 102 PRO A CA 1
ATOM 782 C C . PRO A 1 102 ? -0.563 -8.675 -23.076 1.00 47.97 102 PRO A C 1
ATOM 784 O O . PRO A 1 102 ? -0.436 -9.762 -22.516 1.00 47.97 102 PRO A O 1
ATOM 787 N N . VAL A 1 103 ? -1.471 -7.788 -22.678 1.00 39.03 103 VAL A N 1
ATOM 788 C CA . VAL A 1 103 ? -2.799 -8.310 -22.360 1.00 39.03 103 VAL A CA 1
ATOM 789 C C . VAL A 1 103 ? -3.185 -9.132 -23.588 1.00 39.03 103 VAL A C 1
ATOM 791 O O . VAL A 1 103 ? -3.006 -8.664 -24.714 1.00 39.03 103 VAL A O 1
ATOM 794 N N . ARG A 1 104 ? -3.630 -10.374 -23.409 1.00 39.59 104 ARG A N 1
ATOM 795 C CA . ARG A 1 104 ? -4.057 -11.273 -24.491 1.00 39.59 104 ARG A CA 1
ATOM 796 C C . ARG A 1 104 ? -5.363 -10.769 -25.134 1.00 39.59 104 ARG A C 1
ATOM 798 O O . ARG A 1 104 ? -6.313 -11.520 -25.298 1.00 39.59 104 ARG A O 1
ATOM 805 N N . ILE A 1 105 ? -5.412 -9.488 -25.492 1.00 42.50 105 ILE A N 1
ATOM 806 C CA . ILE A 1 105 ? -6.365 -8.867 -26.392 1.00 42.50 105 ILE A CA 1
ATOM 807 C C . ILE A 1 105 ? -5.916 -9.322 -27.775 1.00 42.50 105 ILE A C 1
ATOM 809 O O . ILE A 1 105 ? -5.079 -8.707 -28.439 1.00 42.50 105 ILE A O 1
ATOM 813 N N . LEU A 1 106 ? -6.428 -10.482 -28.180 1.00 37.34 106 LEU A N 1
ATOM 814 C CA . LEU A 1 106 ? -6.526 -10.799 -29.593 1.00 37.34 106 LEU A CA 1
ATOM 815 C C . LEU A 1 106 ? -7.168 -9.582 -30.269 1.00 37.34 106 LEU A C 1
ATOM 817 O O . LEU A 1 106 ? -8.304 -9.234 -29.974 1.00 37.34 106 LEU A O 1
ATOM 821 N N . TRP A 1 107 ? -6.394 -8.961 -31.157 1.00 36.47 107 TRP A N 1
ATOM 822 C CA . TRP A 1 107 ? -6.800 -7.911 -32.087 1.00 36.47 107 TRP A CA 1
ATOM 823 C C . TRP A 1 107 ? -7.012 -6.505 -31.511 1.00 36.47 107 TRP A C 1
ATOM 825 O O . TRP A 1 107 ? -8.124 -6.028 -31.319 1.00 36.47 107 TRP A O 1
ATOM 835 N N . CYS A 1 108 ? -5.913 -5.749 -31.454 1.00 34.28 108 CYS A N 1
ATOM 836 C CA . CYS A 1 108 ? -5.966 -4.325 -31.777 1.00 34.28 108 CYS A CA 1
ATOM 837 C C . CYS A 1 108 ? -6.076 -4.183 -33.307 1.00 34.28 108 CYS A C 1
ATOM 839 O O . CYS A 1 108 ? -5.077 -4.030 -34.007 1.00 34.28 108 CYS A O 1
ATOM 841 N N . ASN A 1 109 ? -7.292 -4.300 -33.844 1.00 32.38 109 ASN A N 1
ATOM 842 C CA . ASN A 1 109 ? -7.588 -3.846 -35.198 1.00 32.38 109 ASN A CA 1
ATOM 843 C C . ASN A 1 109 ? -8.948 -3.140 -35.214 1.00 32.38 109 ASN A C 1
ATOM 845 O O . ASN A 1 109 ? -9.972 -3.768 -34.997 1.00 32.38 109 ASN A O 1
ATOM 849 N N . THR A 1 110 ? -8.872 -1.824 -35.426 1.00 45.97 110 THR A N 1
ATOM 850 C CA . THR A 1 110 ? -9.880 -0.869 -35.916 1.00 45.97 110 THR A CA 1
ATOM 851 C C . THR A 1 110 ? -11.368 -1.016 -35.524 1.00 45.97 110 THR A C 1
ATOM 853 O O . THR A 1 110 ? -12.019 -2.020 -35.768 1.00 45.97 110 THR A O 1
ATOM 856 N N . LYS A 1 111 ? -11.936 0.142 -35.131 1.00 39.03 111 LYS A N 1
ATOM 857 C CA . LYS A 1 111 ? -13.357 0.558 -35.190 1.00 39.03 111 LYS A CA 1
ATOM 858 C C . LYS A 1 111 ? -14.297 0.210 -34.006 1.00 39.03 111 LYS A C 1
ATOM 860 O O . LYS A 1 111 ? -14.860 -0.867 -33.921 1.00 39.03 111 LYS A O 1
ATOM 865 N N . TYR A 1 112 ? -14.616 1.280 -33.263 1.00 38.69 112 TYR A N 1
ATOM 866 C CA . TYR A 1 112 ? -15.835 1.557 -32.477 1.00 38.69 112 TYR A CA 1
ATOM 867 C C . TYR A 1 112 ? -16.000 0.988 -31.048 1.00 38.69 112 TYR A C 1
ATOM 869 O O . TYR A 1 112 ? -16.117 -0.205 -30.826 1.00 38.69 112 TYR A O 1
ATOM 877 N N . ASN A 1 113 ? -16.248 1.955 -30.149 1.00 32.8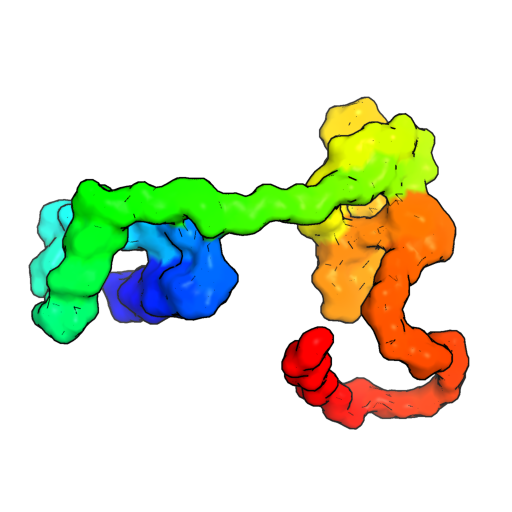4 113 ASN A N 1
ATOM 878 C CA . ASN A 1 113 ? -17.094 1.941 -28.945 1.00 32.84 113 ASN A CA 1
ATOM 879 C C . ASN A 1 113 ? -16.476 1.584 -27.572 1.00 32.84 113 ASN A C 1
ATOM 881 O O . ASN A 1 113 ? -16.135 0.450 -27.272 1.00 32.84 113 ASN A O 1
ATOM 885 N N . TRP A 1 114 ? -16.430 2.607 -26.706 1.00 40.94 114 TRP A N 1
ATOM 886 C CA . TRP A 1 114 ? -15.932 2.637 -25.320 1.00 40.94 114 TRP A CA 1
ATOM 887 C C . TRP A 1 114 ? -16.959 2.132 -24.294 1.00 40.94 114 TRP A C 1
ATOM 889 O O . TRP A 1 114 ? -17.171 2.747 -23.247 1.00 40.94 114 TRP A O 1
ATOM 899 N N . ARG A 1 115 ? -17.677 1.057 -24.601 1.00 34.94 115 ARG A N 1
ATOM 900 C CA . ARG A 1 115 ? -18.637 0.472 -23.664 1.00 34.94 115 ARG A CA 1
ATOM 901 C C . ARG A 1 115 ? -18.419 -1.020 -23.662 1.00 34.94 115 ARG A C 1
ATOM 903 O O . ARG A 1 115 ? -18.742 -1.664 -24.646 1.00 34.94 115 ARG A O 1
ATOM 910 N N . ASP A 1 116 ? -17.769 -1.462 -22.592 1.00 38.09 116 ASP A N 1
ATOM 911 C CA . ASP A 1 116 ? -17.815 -2.793 -21.976 1.00 38.09 116 ASP A CA 1
ATOM 912 C C . ASP A 1 116 ? -16.414 -3.168 -21.479 1.00 38.09 116 ASP A C 1
ATOM 914 O O . ASP A 1 116 ? -15.721 -4.040 -21.993 1.00 38.09 116 ASP A O 1
ATOM 918 N N . PHE A 1 117 ? -15.989 -2.447 -20.434 1.00 35.03 117 PHE A N 1
ATOM 919 C CA . PHE A 1 117 ? -14.893 -2.846 -19.555 1.00 35.03 117 PHE A CA 1
ATOM 920 C C . PHE A 1 117 ? -15.390 -4.023 -18.702 1.00 35.03 117 PHE A C 1
ATOM 922 O O . PHE A 1 117 ? -15.813 -3.852 -17.559 1.00 35.03 117 PHE A O 1
ATOM 929 N N . VAL A 1 118 ? -15.395 -5.224 -19.276 1.00 36.81 118 VAL A N 1
ATOM 930 C CA . VAL A 1 118 ? -15.514 -6.461 -18.502 1.00 36.81 118 VAL A CA 1
ATOM 931 C C . VAL A 1 118 ? -14.102 -6.998 -18.318 1.00 36.81 118 VAL A C 1
ATOM 933 O O . VAL A 1 118 ? -13.520 -7.601 -19.215 1.00 36.81 118 VAL A O 1
ATOM 936 N N . ILE A 1 119 ? -13.524 -6.708 -17.153 1.00 38.09 119 ILE A N 1
ATOM 937 C CA . ILE A 1 119 ? -12.289 -7.340 -16.690 1.00 38.09 119 ILE A CA 1
ATOM 938 C C . ILE A 1 119 ? -12.676 -8.752 -16.236 1.00 38.09 119 ILE A C 1
ATOM 940 O O . ILE A 1 119 ? -13.079 -8.943 -15.091 1.00 38.09 119 ILE A O 1
ATOM 944 N N . GLU A 1 120 ? -12.599 -9.743 -17.125 1.00 30.48 120 GLU A N 1
ATOM 945 C CA . GLU A 1 120 ? -12.535 -11.141 -16.688 1.00 30.48 120 GLU A CA 1
ATOM 946 C C . GLU A 1 120 ? -11.090 -11.455 -16.282 1.00 30.48 120 GLU A C 1
ATOM 948 O O . GLU A 1 120 ? -10.195 -11.575 -17.118 1.00 30.48 120 GLU A O 1
ATOM 953 N N . MET A 1 121 ? -10.865 -11.542 -14.967 1.00 31.11 121 MET A N 1
ATOM 954 C CA . MET A 1 121 ? -9.709 -12.225 -14.388 1.00 31.11 121 MET A CA 1
ATOM 955 C C . MET A 1 121 ? -9.911 -13.736 -14.543 1.00 31.11 121 MET A C 1
ATOM 957 O O . MET A 1 121 ? -10.790 -14.300 -13.890 1.00 31.11 121 MET A O 1
ATOM 961 N N . LEU A 1 122 ? -9.063 -14.385 -15.340 1.00 35.00 122 LEU A N 1
ATOM 962 C CA . LEU A 1 122 ? -8.726 -15.802 -15.192 1.00 35.00 122 LEU A CA 1
ATOM 963 C C . LEU A 1 122 ? -7.207 -15.957 -15.186 1.00 35.00 122 LEU A C 1
ATOM 965 O O . LEU A 1 122 ? -6.555 -15.367 -16.078 1.00 35.00 122 LEU A O 1
#

Radius of gyration: 19.71 Å; chains: 1; bounding box: 38×26×56 Å

Secondary structure (DSSP, 8-state):
-HHHHHHHHHHHHHHT-HHHHHHHHHHHTSTTTGGGS-HHHHHHHHHHHHS----PPPPPEEE-TTT--EEETT-SB-TTT-PBPPB-TTT-PBPBTTB----S-S----------------

pLDDT: mean 76.03, std 19.51, range [30.48, 93.19]

Foldseek 3Di:
DLVVLLVVLVVCVVVQVQVSSLVSLVVCVDPVRLVVDDPVSNVVSVVSNVDRDPPDDDAAWAAAQPHGDTDGQQDQADPVPRDGFDADPVPNGGDRHPHNPDPVPPDPDDDDDD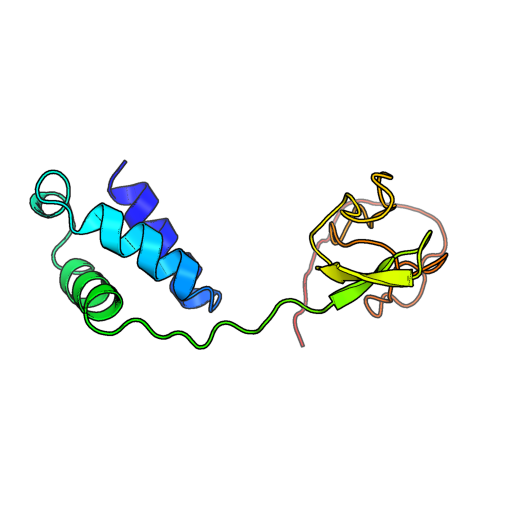PDPDPDDD